Protein AF-A0A1Q3ES41-F1 (afdb_monomer)

Mean predicted aligned error: 8.03 Å

Solvent-accessible surface area (backbone atoms only — not comparable to full-atom values): 4869 Å² total; per-residue (Å²): 134,83,85,90,84,89,79,90,88,67,100,53,55,40,54,51,53,46,44,52,52,24,56,76,69,75,37,49,71,48,74,52,75,46,83,38,72,54,95,92,58,49,35,15,41,13,37,29,27,48,64,86,39,82,51,19,58,18,62,24,83,39,62,68,51,1,43,50,40,3,24,45,41,24,41,52,44,55,54,50,63,69,65,71,78,125

InterPro domains:
  IPR014720 Double-stranded RNA-binding domain [PF00035] (14-77)
  IPR014720 Double-stranded RNA-binding domain [PS50137] (13-80)
  IPR014720 Double-stranded RNA-binding domain [SM00358] (14-79)

Sequence (86 aa):
MSESSDMEGSHDHYKMRVNNYAQGAHLSFRIDSNPSGPNNAVVWLSVVYINDEEYGRGEGPNKRVAEENAANAAWRLIKSLGSVSR

Radius of gyration: 14.36 Å; Cα contacts (8 Å, |Δi|>4): 143; chains: 1; bounding box: 32×40×36 Å

Nearest PDB structures (foldseek):
  1x48-assembly1_A  TM=8.035E-01  e=1.682E-04  Mus musculus
  7odt-assembly1_c  TM=7.731E-01  e=5.651E-04  Homo sapiens
  7nql-assembly1_Bh  TM=8.205E-01  e=1.568E-03  Sus scrofa
  7o9m-assembly1_c  TM=7.789E-01  e=1.380E-03  Homo sapiens
  5mrc-assembly1_5  TM=7.026E-01  e=1.898E-03  Saccharomyces cerevisiae

Structure (mmCIF, N/CA/C/O backbone):
data_AF-A0A1Q3ES41-F1
#
_entry.id   AF-A0A1Q3ES41-F1
#
loop_
_atom_site.group_PDB
_atom_site.id
_atom_site.type_symbol
_atom_site.label_atom_id
_atom_site.label_alt_id
_atom_site.label_comp_id
_atom_site.label_asym_id
_atom_site.label_entity_id
_atom_site.label_seq_id
_atom_site.pdbx_PDB_ins_code
_atom_site.Cartn_x
_atom_site.Cartn_y
_atom_site.Cartn_z
_atom_site.occupancy
_atom_site.B_iso_or_equiv
_atom_site.auth_seq_id
_atom_site.auth_comp_id
_atom_site.auth_asym_id
_atom_site.auth_atom_id
_atom_site.pdbx_PDB_model_num
ATOM 1 N N . MET A 1 1 ? 8.014 28.227 -6.707 1.00 35.25 1 MET A N 1
ATOM 2 C CA . MET A 1 1 ? 7.291 27.014 -7.140 1.00 35.25 1 MET A CA 1
ATOM 3 C C . MET A 1 1 ? 7.863 25.863 -6.343 1.00 35.25 1 MET A C 1
ATOM 5 O O . MET A 1 1 ? 9.071 25.816 -6.171 1.00 35.25 1 MET A O 1
ATOM 9 N N . SER A 1 2 ? 6.968 25.109 -5.724 1.00 44.19 2 SER A N 1
ATOM 10 C CA . SER A 1 2 ? 7.128 24.487 -4.413 1.00 44.19 2 SER A CA 1
ATOM 11 C C . SER A 1 2 ? 8.081 23.288 -4.364 1.00 44.19 2 SER A C 1
ATOM 13 O O . SER A 1 2 ? 8.137 22.501 -5.302 1.00 44.19 2 SER A O 1
ATOM 15 N N . GLU A 1 3 ? 8.801 23.220 -3.240 1.00 45.84 3 GLU A N 1
ATOM 16 C CA . GLU A 1 3 ? 9.497 22.082 -2.620 1.00 45.84 3 GLU A CA 1
ATOM 17 C C . GLU A 1 3 ? 10.096 21.000 -3.530 1.00 45.84 3 GLU A C 1
ATOM 19 O O . GLU A 1 3 ? 9.543 19.929 -3.767 1.00 45.84 3 GLU A O 1
ATOM 24 N N . SER A 1 4 ? 11.339 21.260 -3.929 1.00 59.12 4 SER A N 1
ATOM 25 C CA . SER A 1 4 ? 12.375 20.243 -4.084 1.00 59.12 4 SER A CA 1
ATOM 26 C C . SER A 1 4 ? 12.923 19.841 -2.706 1.00 59.12 4 SER A C 1
ATOM 28 O O . SER A 1 4 ? 13.547 20.697 -2.087 1.00 59.12 4 SER A O 1
ATOM 30 N N . SER A 1 5 ? 12.741 18.588 -2.263 1.00 52.84 5 SER A N 1
ATOM 31 C CA . SER A 1 5 ? 13.711 17.795 -1.462 1.00 52.84 5 SER A CA 1
ATOM 32 C C . SER A 1 5 ? 13.031 16.685 -0.643 1.00 52.84 5 SER A C 1
ATOM 34 O O . SER A 1 5 ? 12.866 16.826 0.559 1.00 52.84 5 SER A O 1
ATOM 36 N N . ASP A 1 6 ? 12.689 15.556 -1.262 1.00 52.06 6 ASP A N 1
ATOM 37 C CA . ASP A 1 6 ? 12.439 14.301 -0.527 1.00 52.06 6 ASP A CA 1
ATOM 38 C C . ASP A 1 6 ? 13.046 13.126 -1.307 1.00 52.06 6 ASP A C 1
ATOM 40 O O . ASP A 1 6 ? 12.401 12.128 -1.623 1.00 52.06 6 ASP A O 1
ATOM 44 N N . MET A 1 7 ? 14.316 13.279 -1.681 1.00 64.56 7 MET A N 1
ATOM 45 C CA . MET A 1 7 ? 15.170 12.152 -2.026 1.00 64.56 7 MET A CA 1
ATOM 46 C C . MET A 1 7 ? 16.138 11.949 -0.867 1.00 64.56 7 MET A C 1
ATOM 48 O O . MET A 1 7 ? 16.820 12.887 -0.469 1.00 64.56 7 MET A O 1
ATOM 52 N N . GLU A 1 8 ? 16.194 10.697 -0.411 1.00 47.81 8 GLU A N 1
ATOM 53 C CA . GLU A 1 8 ? 17.251 10.093 0.404 1.00 47.81 8 GLU A CA 1
ATOM 54 C C . GLU A 1 8 ? 17.043 10.077 1.929 1.00 47.81 8 GLU A C 1
ATOM 56 O O . GLU A 1 8 ? 17.243 11.057 2.639 1.00 47.81 8 GLU A O 1
ATOM 61 N N . GLY A 1 9 ? 16.719 8.881 2.444 1.00 44.94 9 GLY A N 1
ATOM 62 C CA . GLY A 1 9 ? 17.147 8.507 3.793 1.00 44.94 9 GLY A CA 1
ATOM 63 C C . GLY A 1 9 ? 16.104 8.026 4.795 1.00 44.94 9 GLY A C 1
ATOM 64 O O . GLY A 1 9 ? 16.336 8.210 5.982 1.00 44.94 9 GLY A O 1
ATOM 65 N N . SER A 1 10 ? 14.999 7.378 4.403 1.00 48.31 10 SER A N 1
ATOM 66 C CA . SER A 1 10 ? 14.381 6.411 5.326 1.00 48.31 10 SER A CA 1
ATOM 67 C C . SER A 1 10 ? 13.480 5.390 4.650 1.00 48.31 10 SER A C 1
ATOM 69 O O . SER A 1 10 ? 12.272 5.555 4.496 1.00 48.31 10 SER A O 1
ATOM 71 N N . HIS A 1 11 ? 14.107 4.297 4.251 1.00 53.72 11 HIS A N 1
ATOM 72 C CA . HIS A 1 11 ? 13.527 3.270 3.398 1.00 53.72 11 HIS A CA 1
ATOM 73 C C . HIS A 1 11 ? 12.599 2.274 4.119 1.00 53.72 11 HIS A C 1
ATOM 75 O O . HIS A 1 11 ? 12.266 1.234 3.558 1.00 53.72 11 HIS A O 1
ATOM 81 N N . ASP A 1 12 ? 12.225 2.583 5.363 1.00 59.69 12 ASP A N 1
ATOM 82 C CA . ASP A 1 12 ? 11.343 1.770 6.204 1.00 59.69 12 ASP A CA 1
ATOM 83 C C . ASP A 1 12 ? 10.219 2.599 6.847 1.00 59.69 12 ASP A C 1
ATOM 85 O O . ASP A 1 12 ? 9.394 2.065 7.592 1.00 59.69 12 ASP A O 1
ATOM 89 N N . HIS A 1 13 ? 10.135 3.906 6.562 1.00 80.81 13 HIS A N 1
ATOM 90 C CA . HIS A 1 13 ? 9.178 4.783 7.240 1.00 80.81 13 HIS A CA 1
ATOM 91 C C . HIS A 1 13 ? 7.727 4.422 6.950 1.00 80.81 13 HIS A C 1
ATOM 93 O O . HIS A 1 13 ? 6.918 4.400 7.877 1.00 80.81 13 HIS A O 1
ATOM 99 N N . TYR A 1 14 ? 7.370 4.131 5.699 1.00 87.56 14 TYR A N 1
ATOM 100 C CA . TYR A 1 14 ? 5.974 3.835 5.384 1.00 87.56 14 TYR A CA 1
ATOM 101 C C . TYR A 1 14 ? 5.552 2.469 5.920 1.00 87.56 14 TYR A C 1
ATOM 103 O O . TYR A 1 14 ? 4.520 2.381 6.581 1.00 87.56 14 TYR A O 1
ATOM 111 N N . LYS A 1 15 ? 6.379 1.430 5.739 1.00 89.56 15 LYS A N 1
ATOM 112 C CA . LYS A 1 15 ? 6.111 0.091 6.289 1.00 89.56 15 LYS A CA 1
ATOM 113 C C . LYS A 1 15 ? 5.953 0.129 7.808 1.00 89.56 15 LYS A C 1
ATOM 115 O O . LYS A 1 15 ? 4.969 -0.387 8.330 1.00 89.56 15 LYS A O 1
ATOM 120 N N . MET A 1 16 ? 6.862 0.812 8.508 1.00 91.50 16 MET A N 1
ATOM 121 C CA . MET A 1 16 ? 6.786 0.988 9.959 1.00 91.50 16 MET A CA 1
ATOM 122 C C . MET A 1 16 ? 5.524 1.752 10.382 1.00 91.50 16 MET A C 1
ATOM 124 O O . MET A 1 16 ? 4.843 1.331 11.312 1.00 91.50 16 MET A O 1
ATOM 128 N N . ARG A 1 17 ? 5.170 2.847 9.694 1.00 91.25 17 ARG A N 1
ATOM 129 C CA . ARG A 1 17 ? 3.960 3.633 10.001 1.00 91.25 17 ARG A CA 1
ATOM 130 C C . ARG A 1 17 ? 2.678 2.825 9.824 1.00 91.25 17 ARG A C 1
ATOM 132 O O . ARG A 1 17 ? 1.815 2.873 10.697 1.00 91.25 17 ARG A O 1
ATOM 139 N N . VAL A 1 18 ? 2.564 2.080 8.725 1.00 91.12 18 VAL A N 1
ATOM 140 C CA . VAL A 1 18 ? 1.400 1.226 8.451 1.00 91.12 18 VAL A CA 1
ATOM 141 C C . VAL A 1 18 ? 1.308 0.093 9.475 1.00 91.12 18 VAL A C 1
ATOM 143 O O . VAL A 1 18 ? 0.240 -0.137 10.035 1.00 91.12 18 VAL A O 1
ATOM 146 N N . ASN A 1 19 ? 2.430 -0.558 9.791 1.00 92.12 19 ASN A N 1
ATOM 147 C CA . ASN A 1 19 ? 2.476 -1.589 10.822 1.00 92.12 19 ASN A CA 1
ATOM 148 C C . ASN A 1 19 ? 2.086 -1.041 12.208 1.00 92.12 19 ASN A C 1
ATOM 150 O O . ASN A 1 19 ? 1.287 -1.659 12.901 1.00 92.12 19 ASN A O 1
ATOM 154 N N . ASN A 1 20 ? 2.586 0.135 12.602 1.00 91.88 20 ASN A N 1
ATOM 155 C CA . ASN A 1 20 ? 2.227 0.758 13.882 1.00 91.88 20 ASN A CA 1
ATOM 156 C C . ASN A 1 20 ? 0.729 1.090 13.961 1.00 91.88 20 ASN A C 1
ATOM 158 O O . ASN A 1 20 ? 0.118 0.904 15.011 1.00 91.88 20 ASN A O 1
ATOM 162 N N . TYR A 1 21 ? 0.132 1.550 12.856 1.00 90.88 21 TYR A N 1
ATOM 163 C CA . TYR A 1 21 ? -1.315 1.757 12.766 1.00 90.88 21 TYR A CA 1
ATOM 164 C C . TYR A 1 21 ? -2.085 0.444 12.960 1.00 90.88 21 TYR A C 1
ATOM 166 O O . TYR A 1 21 ? -2.984 0.387 13.797 1.00 90.88 21 TYR A O 1
ATOM 174 N N . ALA A 1 22 ? -1.699 -0.618 12.245 1.00 92.12 22 ALA A N 1
ATOM 175 C CA . ALA A 1 22 ? -2.342 -1.925 12.355 1.00 92.12 22 ALA A CA 1
ATOM 176 C C . ALA A 1 22 ? -2.235 -2.494 13.780 1.00 92.12 22 ALA A C 1
ATOM 178 O O . ALA A 1 22 ? -3.246 -2.875 14.365 1.00 92.12 22 ALA A O 1
ATOM 179 N N . GLN A 1 23 ? -1.040 -2.462 14.382 1.00 92.50 23 GLN A N 1
ATOM 180 C CA . GLN A 1 23 ? -0.820 -2.929 15.755 1.00 92.50 23 GLN A CA 1
ATOM 181 C C . GLN A 1 23 ? -1.640 -2.137 16.780 1.00 92.50 23 GLN A C 1
ATOM 183 O O . GLN A 1 23 ? -2.24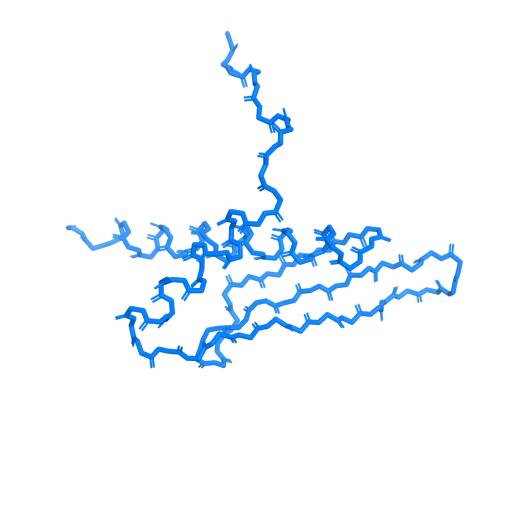6 -2.739 17.665 1.00 92.50 23 GLN A O 1
ATOM 188 N N . GLY A 1 24 ? -1.704 -0.806 16.648 1.00 92.00 24 GLY A N 1
ATOM 189 C CA . GLY A 1 24 ? -2.505 0.048 17.531 1.00 92.00 24 GLY A CA 1
ATOM 190 C C . GLY A 1 24 ? -4.014 -0.198 17.427 1.00 92.00 24 GLY A C 1
ATOM 191 O O . GLY A 1 24 ? -4.735 0.029 18.393 1.00 92.00 24 GLY A O 1
ATOM 192 N N . ALA A 1 25 ? -4.484 -0.691 16.280 1.00 90.00 25 ALA A N 1
ATOM 193 C CA . ALA A 1 25 ? -5.874 -1.074 16.045 1.00 90.00 25 ALA A CA 1
ATOM 194 C C . ALA A 1 25 ? -6.147 -2.578 16.270 1.00 90.00 25 ALA A C 1
ATOM 196 O O . ALA A 1 25 ? -7.261 -3.031 16.019 1.00 90.00 25 ALA A O 1
ATOM 197 N N . HIS A 1 26 ? -5.156 -3.352 16.735 1.00 92.81 26 HIS A N 1
ATOM 198 C CA . HIS A 1 26 ? -5.219 -4.816 16.865 1.00 92.81 26 HIS A CA 1
ATOM 199 C C . HIS A 1 26 ? -5.550 -5.559 15.554 1.00 92.81 26 HIS A C 1
ATOM 201 O O . HIS A 1 26 ? -6.166 -6.623 15.570 1.00 92.81 26 HIS A O 1
ATOM 207 N N . LEU A 1 27 ? -5.123 -5.009 14.417 1.00 93.69 27 LEU A N 1
ATOM 208 C CA . LEU A 1 27 ? -5.310 -5.578 13.083 1.00 93.69 27 LEU A CA 1
ATOM 209 C C . LEU A 1 27 ? -4.063 -6.351 12.636 1.00 93.69 27 LEU A C 1
ATOM 211 O O . LEU A 1 27 ? -2.938 -6.028 13.029 1.00 93.69 27 LEU A O 1
ATOM 215 N N . SER A 1 28 ? -4.244 -7.355 11.774 1.00 93.50 28 SER A N 1
ATOM 216 C CA . SER A 1 28 ? -3.116 -8.043 11.137 1.00 93.50 28 SER A CA 1
ATOM 217 C C . SER A 1 28 ? -2.457 -7.141 10.088 1.00 93.50 28 SER A C 1
ATOM 219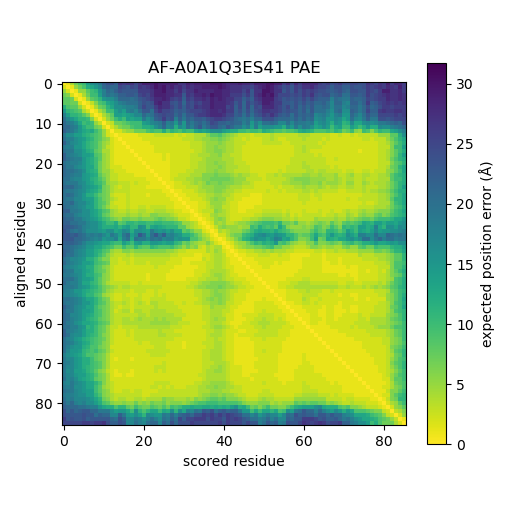 O O . SER A 1 28 ? -3.129 -6.345 9.441 1.00 93.50 28 SER A O 1
ATOM 221 N N . PHE A 1 29 ? -1.140 -7.259 9.914 1.00 93.62 29 PHE A N 1
ATOM 222 C CA . PHE A 1 29 ? -0.379 -6.563 8.874 1.00 93.62 29 PHE A CA 1
ATOM 223 C C . PHE A 1 29 ? 0.388 -7.587 8.043 1.00 93.62 29 PHE A C 1
ATOM 225 O O . PHE A 1 29 ? 1.137 -8.399 8.592 1.00 93.62 29 PHE A O 1
ATOM 232 N N . ARG A 1 30 ? 0.210 -7.547 6.721 1.00 95.06 30 ARG A N 1
ATOM 233 C CA . ARG A 1 30 ? 0.864 -8.459 5.779 1.00 95.06 30 ARG A CA 1
ATOM 234 C C . ARG A 1 30 ? 1.236 -7.725 4.498 1.00 95.06 30 ARG A C 1
ATOM 236 O O . ARG A 1 30 ? 0.506 -6.856 4.036 1.00 95.06 30 ARG A O 1
ATOM 243 N N . ILE A 1 31 ? 2.372 -8.096 3.916 1.00 94.31 31 ILE A N 1
ATOM 244 C CA . ILE A 1 31 ? 2.764 -7.660 2.577 1.00 94.31 31 ILE A CA 1
ATOM 245 C C . ILE A 1 31 ? 2.992 -8.902 1.731 1.00 94.31 31 ILE A C 1
ATOM 247 O O . ILE A 1 31 ? 3.846 -9.725 2.065 1.00 94.31 31 ILE A O 1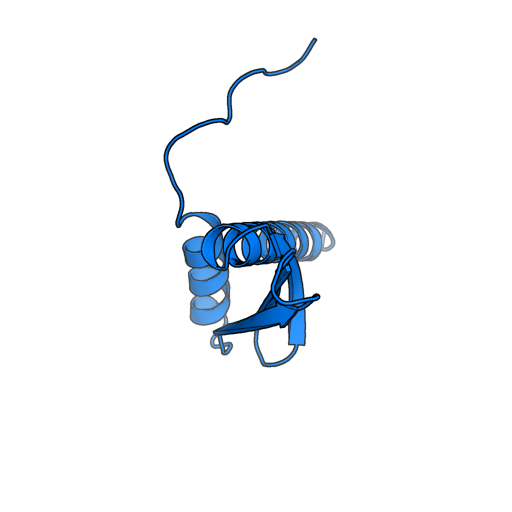
ATOM 251 N N . ASP A 1 32 ? 2.267 -9.000 0.626 1.00 95.56 32 ASP A N 1
ATOM 252 C CA . ASP A 1 32 ? 2.524 -10.006 -0.394 1.00 95.56 32 ASP A CA 1
ATOM 253 C C . ASP A 1 32 ? 3.340 -9.377 -1.511 1.00 95.56 32 ASP A C 1
ATOM 255 O O . ASP A 1 32 ? 3.002 -8.297 -1.990 1.00 95.56 32 ASP A O 1
ATOM 259 N N . SER A 1 33 ? 4.388 -10.063 -1.957 1.00 94.00 33 SER A N 1
ATOM 260 C CA . SER A 1 33 ? 5.202 -9.632 -3.092 1.00 94.00 33 SER A CA 1
ATOM 261 C C . SER A 1 33 ? 5.351 -10.770 -4.078 1.00 94.00 33 SER A C 1
ATOM 263 O O . SER A 1 33 ? 5.901 -11.816 -3.732 1.00 94.00 33 SER A O 1
ATOM 265 N N . ASN A 1 34 ? 4.927 -10.536 -5.313 1.00 92.38 34 ASN A N 1
ATOM 266 C CA . ASN A 1 34 ? 5.009 -11.503 -6.393 1.00 92.38 34 ASN A CA 1
ATOM 267 C C . ASN A 1 34 ? 5.832 -10.919 -7.549 1.00 92.38 34 ASN A C 1
ATOM 269 O O . ASN A 1 34 ? 5.567 -9.791 -7.980 1.00 92.38 34 ASN A O 1
ATOM 273 N N . PRO A 1 35 ? 6.834 -11.651 -8.066 1.00 90.44 35 PRO A N 1
ATOM 274 C CA . PRO A 1 35 ? 7.444 -11.298 -9.335 1.00 90.44 35 PRO A CA 1
ATOM 275 C C . PRO A 1 35 ? 6.423 -11.531 -10.456 1.00 90.44 35 PRO A C 1
ATOM 277 O O . PRO A 1 35 ? 5.747 -12.557 -10.505 1.00 90.44 35 PRO A O 1
ATOM 280 N N . SER A 1 36 ? 6.319 -10.564 -11.353 1.00 82.81 36 SER A N 1
ATOM 281 C CA . SER A 1 36 ? 5.469 -10.576 -12.536 1.00 82.81 36 SER A CA 1
ATOM 282 C C . SER A 1 36 ? 6.303 -10.210 -13.763 1.00 82.81 36 SER A C 1
ATOM 284 O O . SER A 1 36 ? 7.362 -9.593 -13.656 1.00 82.81 36 SER A O 1
ATOM 286 N N . GLY A 1 37 ? 5.831 -10.585 -14.946 1.00 78.56 37 GLY A N 1
ATOM 287 C CA . GLY A 1 37 ? 6.502 -10.293 -16.210 1.00 78.56 37 GLY A CA 1
ATOM 288 C C . GLY A 1 37 ? 7.486 -11.374 -16.680 1.00 78.56 37 GLY A C 1
ATOM 289 O O . GLY A 1 37 ? 7.763 -12.346 -15.975 1.00 78.56 37 GLY A O 1
ATOM 290 N N . PRO A 1 38 ? 7.975 -11.248 -17.925 1.00 77.88 38 PRO A N 1
ATOM 291 C CA . PRO A 1 38 ? 8.892 -12.211 -18.523 1.00 77.88 38 PRO A CA 1
ATOM 292 C C . PRO A 1 38 ? 10.270 -12.167 -17.841 1.00 77.88 38 PRO A C 1
ATOM 294 O O . PRO A 1 38 ? 10.678 -11.134 -17.319 1.00 77.88 38 PRO A O 1
ATOM 297 N N . ASN A 1 39 ? 11.015 -13.280 -17.879 1.00 73.88 39 ASN A N 1
ATOM 298 C CA . ASN A 1 39 ? 12.308 -13.456 -17.186 1.00 73.88 39 ASN A CA 1
ATOM 299 C C . ASN A 1 39 ? 13.337 -12.327 -17.411 1.00 73.88 39 ASN A C 1
ATOM 301 O O . ASN A 1 39 ? 14.227 -12.137 -16.588 1.00 73.88 39 ASN A O 1
ATOM 305 N N . ASN A 1 40 ? 13.247 -11.597 -18.524 1.00 76.25 40 ASN A N 1
ATOM 306 C CA . ASN A 1 40 ? 14.142 -10.501 -18.900 1.00 76.25 40 ASN A CA 1
ATOM 307 C C . ASN A 1 40 ? 13.602 -9.093 -18.572 1.00 76.25 40 ASN A C 1
ATOM 309 O O . ASN A 1 40 ? 14.306 -8.114 -18.799 1.00 76.25 40 ASN A O 1
ATOM 313 N N . ALA A 1 41 ? 12.377 -8.981 -18.057 1.00 78.69 41 ALA A N 1
ATOM 314 C CA . ALA A 1 41 ? 11.739 -7.731 -17.650 1.00 78.69 41 ALA A CA 1
ATOM 315 C C . ALA A 1 41 ? 10.835 -7.978 -16.431 1.00 78.69 41 ALA A C 1
ATOM 317 O O . ALA A 1 41 ? 9.632 -7.716 -16.459 1.00 78.69 41 ALA A O 1
ATOM 318 N N . VAL A 1 42 ? 11.423 -8.540 -15.371 1.00 85.25 42 VAL A N 1
ATOM 319 C CA . VAL A 1 42 ? 10.699 -8.839 -14.134 1.00 85.25 42 VAL A CA 1
ATOM 320 C C . VAL A 1 42 ? 10.297 -7.533 -13.454 1.00 85.25 42 VAL A C 1
ATOM 322 O O . VAL A 1 42 ? 11.142 -6.717 -13.088 1.00 85.25 42 VAL A O 1
ATOM 325 N N . VAL A 1 43 ? 8.998 -7.370 -13.250 1.00 91.12 43 VAL A N 1
ATOM 326 C CA . VAL A 1 43 ? 8.396 -6.320 -12.437 1.00 91.12 43 VAL A CA 1
ATOM 327 C C . VAL A 1 43 ? 7.901 -6.966 -11.155 1.00 91.12 43 VAL A C 1
ATOM 329 O O . VAL A 1 43 ? 7.199 -7.970 -11.173 1.00 91.12 43 VAL A O 1
ATOM 332 N N . TRP A 1 44 ? 8.266 -6.405 -10.016 1.00 93.75 44 TRP A N 1
ATOM 333 C CA . TRP A 1 44 ? 7.753 -6.851 -8.732 1.00 93.75 44 TRP A CA 1
ATOM 334 C C . TRP A 1 44 ? 6.459 -6.122 -8.433 1.00 93.75 44 TRP A C 1
ATOM 336 O O . TRP A 1 44 ? 6.434 -4.895 -8.473 1.00 93.75 44 TRP A O 1
ATOM 346 N N . LEU A 1 45 ? 5.412 -6.872 -8.110 1.00 94.56 45 LEU A N 1
ATOM 347 C CA . LEU A 1 45 ? 4.157 -6.346 -7.594 1.00 94.56 45 LEU A CA 1
ATOM 348 C C . LEU A 1 45 ? 4.080 -6.669 -6.105 1.00 94.56 45 LEU A C 1
ATOM 350 O O . LEU A 1 45 ? 4.183 -7.834 -5.722 1.00 94.56 45 LEU A O 1
ATOM 354 N N . SER A 1 46 ? 3.878 -5.649 -5.280 1.00 96.06 46 SER A N 1
ATOM 355 C CA . SER A 1 46 ? 3.642 -5.794 -3.848 1.00 96.06 46 SER A CA 1
ATOM 356 C C . SER A 1 46 ? 2.281 -5.232 -3.462 1.00 96.06 46 SER A C 1
ATOM 358 O O . SER A 1 46 ? 1.870 -4.184 -3.961 1.00 96.06 46 SER A O 1
ATOM 360 N N . VAL A 1 47 ? 1.603 -5.907 -2.539 1.00 96.69 47 VAL A N 1
ATOM 361 C CA . VAL A 1 47 ? 0.292 -5.520 -2.013 1.00 96.69 47 VAL A CA 1
ATOM 362 C C . VAL A 1 47 ? 0.335 -5.568 -0.489 1.00 96.69 47 VAL A C 1
ATOM 364 O O . VAL A 1 47 ? 0.792 -6.546 0.099 1.00 96.69 47 VAL A O 1
ATOM 367 N N . VAL A 1 48 ? -0.106 -4.486 0.147 1.00 96.38 48 VAL A N 1
ATOM 368 C CA . VAL A 1 48 ? -0.210 -4.328 1.597 1.00 96.38 48 VAL A CA 1
ATOM 369 C C . VAL A 1 48 ? -1.632 -4.654 2.020 1.00 96.38 48 VAL A C 1
ATOM 371 O O . VAL A 1 48 ? -2.582 -4.005 1.573 1.00 96.38 48 VAL A O 1
ATOM 374 N N . TYR A 1 49 ? -1.746 -5.603 2.940 1.00 95.94 49 TYR A N 1
ATOM 375 C CA . TYR A 1 49 ? -2.991 -5.996 3.570 1.00 95.94 49 TYR A CA 1
ATOM 376 C C . TYR A 1 49 ? -2.998 -5.603 5.044 1.00 95.94 49 TYR A C 1
ATOM 378 O O . TYR A 1 49 ? -2.017 -5.828 5.764 1.00 95.94 49 TYR A O 1
ATOM 386 N N . ILE A 1 50 ? -4.119 -5.046 5.496 1.00 94.50 50 ILE A N 1
ATOM 387 C CA . ILE A 1 50 ? -4.400 -4.802 6.910 1.00 94.50 50 ILE A CA 1
ATOM 388 C C . ILE A 1 50 ? -5.720 -5.492 7.226 1.00 94.50 50 ILE A C 1
ATOM 390 O O . ILE A 1 50 ? -6.722 -5.198 6.585 1.00 94.50 50 ILE A O 1
ATOM 394 N N . ASN A 1 51 ? -5.723 -6.424 8.181 1.00 93.88 51 ASN A N 1
ATOM 395 C CA . ASN A 1 51 ? -6.894 -7.256 8.486 1.00 93.88 51 ASN A CA 1
ATOM 396 C C . ASN A 1 51 ? -7.465 -7.985 7.252 1.00 93.88 51 ASN A C 1
ATOM 398 O O . ASN A 1 51 ? -8.675 -8.031 7.055 1.00 93.88 51 ASN A O 1
ATOM 402 N N . ASP A 1 52 ? -6.573 -8.493 6.396 1.00 93.00 52 ASP A N 1
ATOM 403 C CA . ASP A 1 52 ? -6.886 -9.133 5.107 1.00 93.00 52 ASP A CA 1
ATOM 404 C C . AS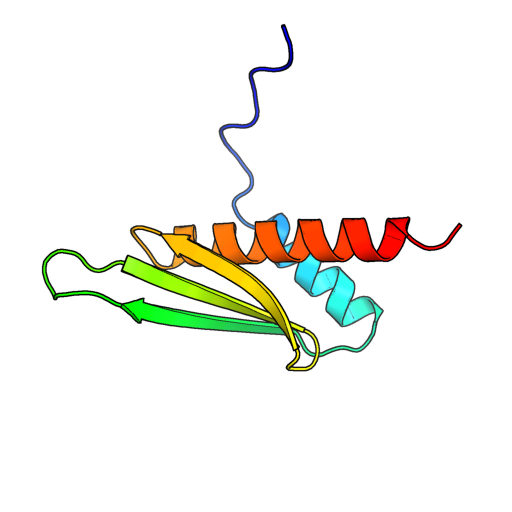P A 1 52 ? -7.595 -8.252 4.060 1.00 93.00 52 ASP A C 1
ATOM 406 O O . ASP A 1 52 ? -7.884 -8.722 2.960 1.00 93.00 52 ASP A O 1
ATOM 410 N N . GLU A 1 53 ? -7.779 -6.959 4.326 1.00 93.69 53 GLU A N 1
ATOM 411 C CA . GLU A 1 53 ? -8.218 -5.979 3.332 1.00 93.69 53 GLU A CA 1
ATOM 412 C C . GLU A 1 53 ? -7.018 -5.343 2.626 1.00 93.69 53 GLU A C 1
ATOM 414 O O . GLU A 1 53 ? -5.995 -5.055 3.247 1.00 93.69 53 GLU A O 1
ATOM 419 N N . GLU A 1 54 ? -7.129 -5.111 1.317 1.00 95.38 54 GLU A N 1
ATOM 420 C CA . GLU A 1 54 ? -6.099 -4.424 0.533 1.00 95.38 54 GLU A CA 1
ATOM 421 C C . GLU A 1 54 ? -6.123 -2.920 0.830 1.00 95.38 54 GLU A C 1
ATOM 423 O O . GLU A 1 54 ? -7.088 -2.225 0.517 1.00 95.38 54 GLU A O 1
ATOM 428 N N . TYR A 1 55 ? -5.029 -2.402 1.390 1.00 93.94 55 TYR A N 1
ATOM 429 C CA . TYR A 1 55 ? -4.883 -0.972 1.683 1.00 93.94 55 TYR A CA 1
ATOM 430 C C . TYR A 1 55 ? -3.992 -0.249 0.676 1.00 93.94 55 TYR A C 1
ATOM 432 O O . TYR A 1 55 ? -4.081 0.970 0.524 1.00 93.94 55 TYR A O 1
ATOM 440 N N . GLY A 1 56 ? -3.109 -0.967 -0.013 1.00 95.19 56 GLY A N 1
ATOM 441 C CA . GLY A 1 56 ? -2.222 -0.355 -0.989 1.00 95.19 56 GLY A CA 1
ATOM 442 C C . GLY A 1 56 ? -1.506 -1.372 -1.853 1.00 95.19 56 GLY A C 1
ATOM 443 O O . GLY A 1 56 ? -1.194 -2.475 -1.416 1.00 95.19 56 GLY A O 1
ATOM 444 N N . ARG A 1 57 ? -1.194 -0.965 -3.080 1.00 96.06 57 ARG A N 1
ATOM 445 C CA . ARG A 1 57 ? -0.452 -1.764 -4.054 1.00 96.06 57 ARG A CA 1
ATOM 446 C C . ARG A 1 57 ? 0.635 -0.925 -4.705 1.00 96.06 57 ARG A C 1
ATOM 448 O O . ARG A 1 57 ? 0.472 0.286 -4.863 1.00 96.06 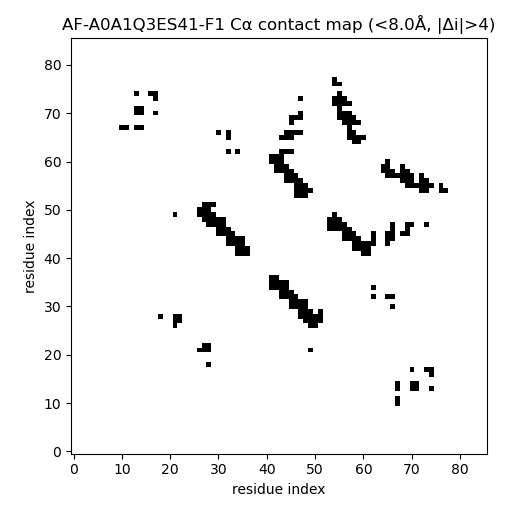57 ARG A O 1
ATOM 455 N N . GLY A 1 58 ? 1.731 -1.563 -5.082 1.00 94.62 58 GLY A N 1
ATOM 456 C CA . GLY A 1 58 ? 2.877 -0.896 -5.676 1.00 94.62 58 GLY A CA 1
ATOM 457 C C . GLY A 1 58 ? 3.691 -1.831 -6.549 1.00 94.62 58 GLY A C 1
ATOM 458 O O . GLY A 1 58 ? 3.862 -3.006 -6.238 1.00 94.62 58 GLY A O 1
ATOM 459 N N . GLU A 1 59 ? 4.211 -1.283 -7.638 1.00 94.44 59 GLU A N 1
ATOM 460 C CA . GLU A 1 59 ? 5.073 -1.998 -8.573 1.00 94.44 59 GLU A CA 1
ATOM 461 C C . GLU A 1 59 ? 6.484 -1.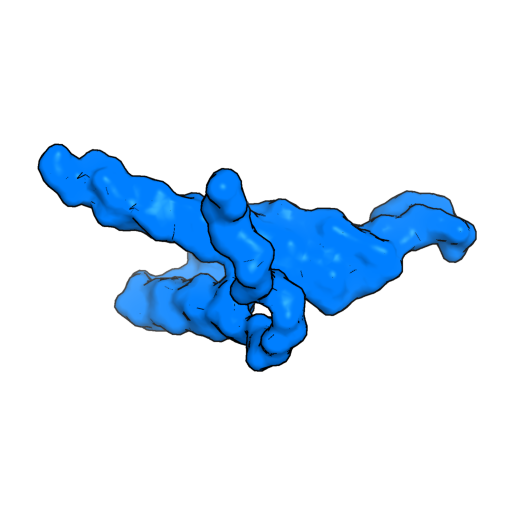417 -8.544 1.00 94.44 59 GLU A C 1
ATOM 463 O O . GLU A 1 59 ? 6.683 -0.250 -8.198 1.00 94.44 59 GLU A O 1
ATOM 468 N N . GLY A 1 60 ? 7.483 -2.218 -8.903 1.00 92.25 60 GLY A N 1
ATOM 469 C CA . GLY A 1 60 ? 8.858 -1.748 -8.978 1.00 92.25 60 GLY A CA 1
ATOM 470 C C . GLY A 1 60 ? 9.800 -2.703 -9.704 1.00 92.25 60 GLY A C 1
ATOM 471 O O . GLY A 1 60 ? 9.487 -3.878 -9.881 1.00 92.25 60 GLY A O 1
ATOM 472 N N . PRO A 1 61 ? 10.999 -2.231 -10.085 1.00 90.62 61 PRO A N 1
ATOM 473 C CA . PRO A 1 61 ? 12.018 -3.067 -10.725 1.00 90.62 61 PRO A CA 1
ATOM 474 C C . PRO A 1 61 ? 12.604 -4.131 -9.780 1.00 90.62 61 PRO A C 1
ATOM 476 O O . PRO A 1 61 ? 13.292 -5.048 -10.215 1.00 90.62 61 PRO A O 1
ATOM 479 N N . ASN A 1 62 ? 12.369 -4.013 -8.472 1.00 90.56 62 ASN A N 1
ATOM 480 C CA . ASN A 1 62 ? 12.780 -4.984 -7.466 1.00 90.56 62 ASN A CA 1
ATOM 481 C C . ASN A 1 62 ? 11.759 -5.031 -6.317 1.00 90.56 62 ASN A C 1
ATOM 483 O O . ASN A 1 62 ? 10.986 -4.087 -6.128 1.00 90.56 62 ASN A O 1
ATOM 487 N N . LYS A 1 63 ? 11.792 -6.115 -5.528 1.00 90.88 63 LYS A N 1
ATOM 488 C CA . LYS A 1 63 ? 10.876 -6.347 -4.398 1.00 90.88 63 LYS A CA 1
ATOM 489 C C . LYS A 1 63 ? 10.809 -5.153 -3.445 1.00 90.88 63 LYS A C 1
ATOM 491 O O . LYS A 1 63 ? 9.727 -4.707 -3.089 1.00 90.88 63 LYS A O 1
ATOM 496 N N . ARG A 1 64 ? 11.967 -4.597 -3.079 1.00 91.06 64 ARG A N 1
ATOM 497 C CA . ARG A 1 64 ? 12.074 -3.479 -2.133 1.00 91.06 64 ARG A CA 1
ATOM 498 C C . ARG A 1 64 ? 11.357 -2.223 -2.632 1.00 91.06 64 ARG A C 1
ATOM 500 O O . ARG A 1 64 ? 10.641 -1.606 -1.856 1.00 91.06 64 ARG A O 1
ATOM 507 N N . VAL A 1 65 ? 11.529 -1.854 -3.903 1.00 91.38 65 VAL A N 1
ATOM 508 C CA . VAL A 1 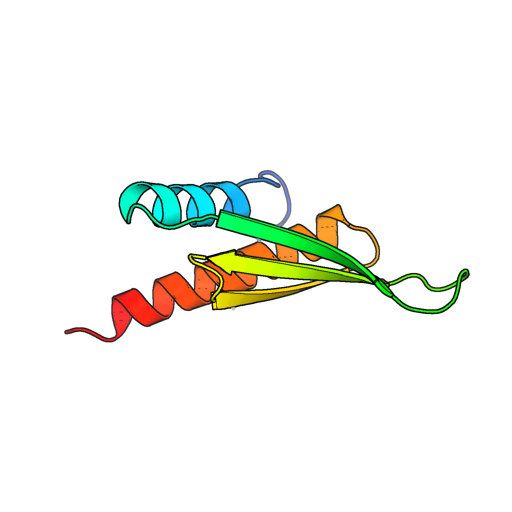65 ? 10.842 -0.691 -4.494 1.00 91.38 65 VAL A CA 1
ATOM 509 C C . VAL A 1 65 ? 9.336 -0.935 -4.575 1.00 91.38 65 VAL A C 1
ATOM 511 O O . VAL A 1 65 ? 8.558 -0.048 -4.235 1.00 91.38 65 VAL A O 1
ATOM 514 N N . ALA A 1 66 ? 8.918 -2.142 -4.963 1.00 93.88 66 ALA A N 1
ATOM 515 C CA . ALA A 1 66 ? 7.504 -2.498 -5.015 1.00 93.88 66 ALA A CA 1
ATOM 516 C C . ALA A 1 66 ? 6.839 -2.414 -3.629 1.00 93.88 66 ALA A C 1
ATOM 518 O O . ALA A 1 66 ? 5.779 -1.807 -3.486 1.00 93.88 66 ALA A O 1
ATOM 519 N N . GLU A 1 67 ? 7.478 -2.970 -2.592 1.00 93.94 67 GLU A N 1
ATOM 520 C CA . GLU A 1 67 ? 7.005 -2.875 -1.203 1.00 93.94 67 GLU A CA 1
ATOM 521 C C . GLU A 1 67 ? 6.907 -1.429 -0.712 1.00 93.94 67 GLU A C 1
ATOM 523 O O . GLU A 1 67 ? 5.922 -1.070 -0.071 1.00 93.94 67 GLU A O 1
ATOM 528 N N . GLU A 1 68 ? 7.908 -0.597 -1.009 1.00 92.50 68 GLU A N 1
ATOM 529 C CA . GLU A 1 68 ? 7.918 0.814 -0.614 1.00 92.50 68 GLU A CA 1
ATOM 530 C C . GLU A 1 68 ? 6.750 1.572 -1.253 1.00 92.50 68 GLU A C 1
ATOM 532 O O . GLU A 1 68 ? 6.018 2.299 -0.577 1.00 92.50 68 GLU A O 1
ATOM 537 N N . ASN A 1 69 ? 6.525 1.343 -2.549 1.00 93.50 69 ASN A N 1
ATOM 538 C CA . ASN A 1 69 ? 5.412 1.930 -3.286 1.00 93.50 69 ASN A CA 1
ATOM 539 C C . ASN A 1 69 ? 4.061 1.476 -2.716 1.00 93.50 69 ASN A C 1
ATOM 541 O O . ASN A 1 69 ? 3.171 2.306 -2.517 1.00 93.50 69 ASN A O 1
ATOM 545 N N . ALA A 1 70 ? 3.926 0.189 -2.384 1.00 95.38 70 ALA A N 1
ATOM 546 C CA . ALA A 1 70 ? 2.715 -0.359 -1.781 1.00 95.38 70 ALA A CA 1
ATOM 547 C C . ALA A 1 70 ? 2.456 0.226 -0.381 1.00 95.38 70 ALA A C 1
ATOM 549 O O . ALA A 1 70 ? 1.335 0.632 -0.073 1.00 95.38 70 ALA A O 1
ATOM 550 N N . ALA A 1 71 ? 3.495 0.342 0.451 1.00 94.12 71 ALA A N 1
ATOM 551 C CA . ALA A 1 71 ? 3.402 0.913 1.793 1.00 94.12 71 ALA A CA 1
ATOM 552 C C . ALA A 1 71 ? 3.075 2.411 1.774 1.00 94.12 71 ALA A C 1
ATOM 554 O O . ALA A 1 71 ? 2.268 2.878 2.578 1.00 94.12 71 ALA A O 1
ATOM 555 N N . ASN A 1 72 ? 3.657 3.171 0.843 1.00 94.00 72 ASN A N 1
ATOM 556 C CA . ASN A 1 72 ? 3.324 4.580 0.645 1.00 94.00 72 ASN A CA 1
ATOM 557 C C . ASN A 1 72 ? 1.856 4.747 0.215 1.00 94.00 72 ASN A C 1
ATOM 559 O O . ASN A 1 72 ? 1.146 5.584 0.776 1.00 94.00 72 ASN A O 1
ATOM 563 N N . ALA A 1 73 ? 1.372 3.921 -0.721 1.00 94.50 73 ALA A N 1
ATOM 564 C CA . ALA A 1 73 ? -0.035 3.912 -1.124 1.00 94.50 73 ALA A CA 1
ATOM 565 C C . ALA A 1 73 ? -0.967 3.621 0.068 1.00 94.50 73 ALA A C 1
ATOM 567 O O . ALA A 1 73 ? -1.898 4.391 0.315 1.00 94.50 73 ALA A O 1
ATOM 568 N N . ALA A 1 74 ? -0.655 2.592 0.862 1.00 94.88 74 ALA A N 1
ATOM 569 C CA . ALA A 1 74 ? -1.414 2.242 2.062 1.00 94.88 74 ALA A CA 1
ATOM 570 C C . ALA A 1 74 ? -1.432 3.372 3.100 1.00 94.88 74 ALA A C 1
ATOM 572 O O . ALA A 1 74 ? -2.487 3.723 3.629 1.00 94.88 74 ALA A O 1
ATOM 573 N N . TRP A 1 75 ? -0.285 4.004 3.365 1.00 93.44 75 TRP A N 1
ATOM 574 C CA . TRP A 1 75 ? -0.209 5.114 4.315 1.00 93.44 75 TRP A CA 1
ATOM 575 C C . TRP A 1 75 ? -1.048 6.319 3.878 1.00 93.44 75 TRP A C 1
ATOM 577 O O . TRP A 1 75 ? -1.732 6.929 4.701 1.00 93.44 75 TRP A O 1
ATOM 587 N N . ARG A 1 76 ? -1.038 6.655 2.582 1.00 91.81 76 ARG A N 1
ATOM 588 C CA . ARG A 1 76 ? -1.874 7.732 2.030 1.00 91.81 76 ARG A CA 1
ATOM 589 C C . ARG A 1 76 ? -3.361 7.442 2.217 1.00 91.81 76 ARG A C 1
ATOM 591 O O . ARG A 1 76 ? -4.091 8.348 2.617 1.00 91.81 76 ARG A O 1
ATOM 598 N N . LEU A 1 77 ? -3.786 6.197 1.994 1.00 91.75 77 LEU A N 1
ATOM 599 C CA . LEU A 1 77 ? -5.170 5.779 2.209 1.00 91.75 77 LEU A CA 1
ATOM 600 C C . LEU A 1 77 ? -5.571 5.893 3.686 1.00 91.75 77 LEU A C 1
ATOM 602 O O . LEU A 1 77 ? -6.569 6.534 3.998 1.00 91.75 77 LEU A O 1
ATOM 606 N N . ILE A 1 78 ? -4.764 5.368 4.613 1.00 90.00 78 ILE A N 1
ATOM 607 C CA . ILE A 1 78 ? -5.018 5.478 6.064 1.00 90.00 78 ILE A CA 1
ATOM 608 C C . ILE A 1 78 ? -5.171 6.948 6.479 1.00 90.00 78 ILE A C 1
ATOM 610 O O . ILE A 1 78 ? -6.085 7.313 7.224 1.00 90.00 78 ILE A O 1
ATOM 614 N N . LYS A 1 79 ? -4.295 7.820 5.967 1.00 89.38 79 LYS A N 1
ATOM 615 C CA . LYS A 1 79 ? -4.351 9.263 6.221 1.00 89.38 79 LYS A CA 1
ATOM 616 C C . LYS A 1 79 ? -5.618 9.911 5.662 1.00 89.38 79 LYS A C 1
ATOM 618 O O . LYS A 1 79 ? -6.151 10.804 6.323 1.00 89.38 79 LYS A 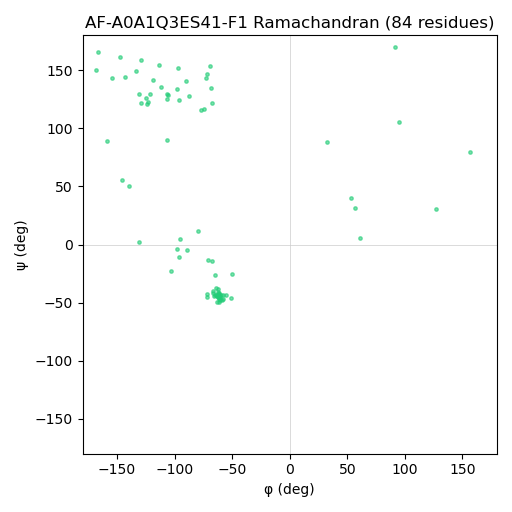O 1
ATOM 623 N N . SER A 1 80 ? -6.101 9.489 4.492 1.00 89.12 80 SER A N 1
ATOM 624 C CA . SER A 1 80 ? -7.346 10.021 3.930 1.00 89.12 80 SER A CA 1
ATOM 625 C C . SER A 1 80 ? -8.563 9.519 4.706 1.00 89.12 80 SER A C 1
ATOM 627 O O . SER A 1 80 ? -9.415 10.328 5.052 1.00 89.12 80 SER A O 1
ATOM 629 N N . LEU A 1 81 ? -8.608 8.233 5.070 1.00 82.44 81 LEU A N 1
ATOM 630 C CA . LEU A 1 81 ? -9.685 7.641 5.874 1.00 82.44 81 LEU A CA 1
ATOM 631 C C . LEU A 1 81 ? -9.836 8.347 7.228 1.00 82.44 81 LEU A C 1
ATOM 633 O O . LEU A 1 81 ? -10.943 8.698 7.624 1.00 82.44 81 LEU A O 1
ATOM 637 N N . GLY A 1 82 ? -8.723 8.641 7.905 1.00 72.69 82 GLY A N 1
ATOM 638 C CA . GLY A 1 82 ? -8.736 9.386 9.168 1.00 72.69 82 GLY A CA 1
ATOM 639 C C . GLY A 1 82 ? -9.095 10.873 9.039 1.00 72.69 82 GLY A C 1
ATOM 640 O O . GLY A 1 82 ? -9.369 11.513 10.050 1.00 72.69 82 GLY A O 1
ATOM 641 N N . SER A 1 83 ? -9.094 11.436 7.826 1.00 59.94 83 SER A N 1
ATOM 642 C CA . SER A 1 83 ? -9.408 12.854 7.582 1.00 59.94 83 SER A CA 1
ATOM 643 C C . SER A 1 83 ? -10.869 13.098 7.180 1.00 59.94 83 SER A C 1
ATOM 645 O O . SER A 1 83 ? -11.289 14.250 7.146 1.00 59.94 83 SER A O 1
ATOM 647 N N . VAL A 1 84 ? -11.642 12.044 6.881 1.00 55.38 84 VAL A N 1
ATOM 648 C CA . VAL A 1 84 ? -13.029 12.153 6.378 1.00 55.38 84 VAL A CA 1
ATOM 649 C C . VAL A 1 84 ? -14.085 12.198 7.500 1.00 55.38 84 VAL A C 1
ATOM 651 O O . VAL A 1 84 ? -15.244 12.486 7.227 1.00 55.38 84 VAL A O 1
ATOM 654 N N . SER A 1 85 ? -13.706 12.037 8.771 1.00 46.81 85 SER A N 1
ATOM 655 C CA . SER A 1 85 ? -14.621 12.254 9.906 1.00 46.81 85 SER A CA 1
ATOM 656 C C . SER A 1 85 ? -14.303 13.552 10.648 1.00 46.81 85 SER A C 1
ATOM 658 O O . SER A 1 85 ? -13.530 13.549 11.609 1.00 46.81 85 SER A O 1
ATOM 660 N N . ARG A 1 86 ? -14.922 14.654 10.215 1.00 42.66 86 ARG A N 1
ATOM 661 C CA . ARG A 1 86 ? -15.196 15.843 11.035 1.00 42.66 86 ARG A CA 1
ATOM 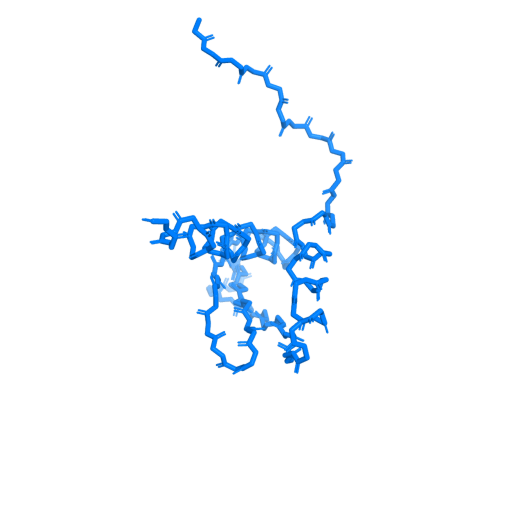662 C C . ARG A 1 86 ? -16.543 16.440 10.671 1.00 42.66 86 ARG A C 1
ATOM 664 O O . ARG A 1 86 ? -16.821 16.528 9.457 1.00 42.66 86 ARG A O 1
#

Foldseek 3Di:
DDDDDDDDDDLCVLVVVLVVVLVVVVWDWDKDWDFDDDPVQTKIKIFIDTNNDTQFIAIDSDRSRRNSRRSVSNSVSVVVVVVPPD

Secondary structure (DSSP, 8-state):
-------SS-TTHHHHHHHHHHHHTT--EEEEEEEES-TTS-EEEEEEEETTEEEEEEEESSHHHHHHHHHHHHHHHHHHHTTS--

pLDDT: mean 83.47, std 16.68, range [35.25, 96.69]

Organism: Lentinula edodes (NCBI:txid5353)